Protein AF-A0A920QTP6-F1 (afdb_monomer_lite)

Structure (mmCIF, N/CA/C/O backbone):
data_AF-A0A920QTP6-F1
#
_entry.id   AF-A0A920QTP6-F1
#
loop_
_atom_site.group_PDB
_atom_site.id
_atom_site.type_symbol
_atom_site.label_atom_id
_atom_site.label_alt_id
_atom_site.label_comp_id
_atom_site.label_asym_id
_atom_site.label_entity_id
_atom_site.label_seq_id
_atom_site.pdbx_PDB_ins_code
_atom_site.Cartn_x
_atom_site.Cartn_y
_atom_site.Cartn_z
_atom_site.occupancy
_atom_site.B_iso_or_equiv
_atom_site.auth_seq_id
_atom_site.auth_comp_id
_atom_site.auth_asym_id
_atom_site.auth_atom_id
_atom_site.pdbx_PDB_model_num
ATOM 1 N N . MET A 1 1 ? 22.150 10.598 -7.894 1.00 62.91 1 MET A N 1
ATOM 2 C CA . MET A 1 1 ? 20.695 10.390 -8.042 1.00 62.91 1 MET A CA 1
ATOM 3 C C . MET A 1 1 ? 20.411 9.043 -7.388 1.00 62.91 1 MET A C 1
ATOM 5 O O . MET A 1 1 ? 20.947 8.063 -7.876 1.00 62.91 1 MET A O 1
ATOM 9 N N . GLN A 1 2 ? 19.733 9.005 -6.233 1.00 84.62 2 GLN A N 1
ATOM 10 C CA . GLN A 1 2 ? 19.442 7.764 -5.483 1.00 84.62 2 GLN A CA 1
ATOM 11 C C . GLN A 1 2 ? 18.094 7.177 -5.926 1.00 84.62 2 GLN A C 1
ATOM 13 O O . GLN A 1 2 ? 17.160 7.044 -5.139 1.00 84.62 2 GLN A O 1
ATOM 18 N N . ALA A 1 3 ? 17.948 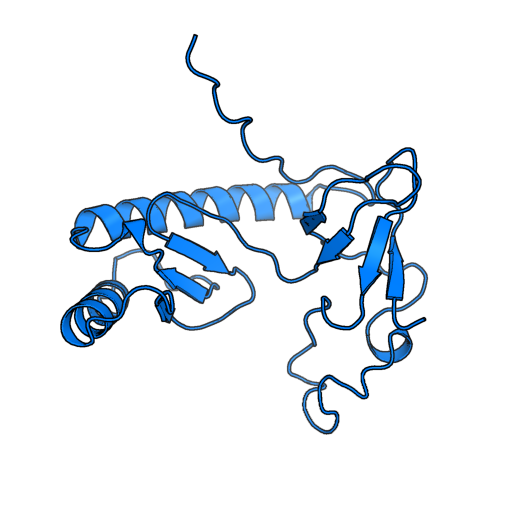6.946 -7.229 1.00 88.75 3 ALA A N 1
ATOM 19 C CA . ALA A 1 3 ? 16.699 6.495 -7.827 1.00 88.75 3 ALA A CA 1
ATOM 20 C C . ALA A 1 3 ? 16.966 5.634 -9.061 1.00 88.75 3 ALA A C 1
ATOM 22 O O . ALA A 1 3 ? 17.957 5.856 -9.760 1.00 88.75 3 ALA A O 1
ATOM 23 N N . ALA A 1 4 ? 16.061 4.695 -9.311 1.00 90.38 4 ALA A N 1
ATOM 24 C CA . ALA A 1 4 ? 15.995 3.880 -10.510 1.00 90.38 4 ALA A CA 1
ATOM 25 C C . ALA A 1 4 ? 14.877 4.388 -11.428 1.00 90.38 4 ALA A C 1
ATOM 27 O O . ALA A 1 4 ? 13.867 4.938 -10.974 1.00 90.38 4 ALA A O 1
ATOM 28 N N . PHE A 1 5 ? 15.079 4.201 -12.724 1.00 91.38 5 PHE A N 1
ATOM 29 C CA . PHE A 1 5 ? 14.073 4.440 -13.745 1.00 91.38 5 PHE A CA 1
ATOM 30 C C . PHE A 1 5 ? 13.386 3.115 -14.061 1.00 91.38 5 PHE A C 1
ATOM 32 O O . PHE A 1 5 ? 14.063 2.109 -14.252 1.00 91.38 5 PHE A O 1
ATOM 39 N N . VAL A 1 6 ? 12.056 3.114 -14.071 1.00 90.56 6 VAL A N 1
ATOM 40 C CA . VAL A 1 6 ? 11.251 1.900 -14.233 1.00 90.56 6 VAL A CA 1
ATOM 41 C C . VAL A 1 6 ? 10.370 2.048 -15.465 1.00 90.56 6 VAL A C 1
ATOM 43 O O . VAL A 1 6 ? 9.600 3.007 -15.588 1.00 90.56 6 VAL A O 1
ATOM 46 N N . GLU A 1 7 ? 10.490 1.084 -16.370 1.00 88.81 7 GLU A N 1
ATOM 47 C CA . GLU A 1 7 ? 9.650 0.971 -17.556 1.00 88.81 7 GLU A CA 1
ATOM 48 C C . GLU A 1 7 ? 8.329 0.286 -17.189 1.00 88.81 7 GLU A C 1
ATOM 50 O O . GLU A 1 7 ? 8.305 -0.873 -16.784 1.00 88.81 7 GLU A O 1
ATOM 55 N N . LEU A 1 8 ? 7.222 1.023 -17.315 1.00 84.50 8 LEU A N 1
ATOM 56 C CA . LEU A 1 8 ? 5.869 0.560 -16.970 1.00 84.50 8 LEU A CA 1
ATOM 57 C C . LEU A 1 8 ? 4.942 0.447 -18.187 1.00 84.50 8 LEU A C 1
ATOM 59 O O . LEU A 1 8 ? 3.729 0.389 -18.031 1.00 84.50 8 LEU A O 1
ATOM 63 N N . GLY A 1 9 ? 5.486 0.526 -19.404 1.00 79.62 9 GLY A N 1
ATOM 64 C CA . GLY A 1 9 ? 4.671 0.616 -20.622 1.00 79.62 9 GLY A CA 1
ATOM 65 C C . GLY A 1 9 ? 3.911 1.943 -20.776 1.00 79.62 9 GLY A C 1
ATOM 66 O O . GLY A 1 9 ? 3.058 2.065 -21.651 1.00 79.62 9 GLY A O 1
ATOM 67 N N . LEU A 1 10 ? 4.215 2.946 -19.944 1.00 78.81 10 LEU A N 1
ATOM 68 C CA . LEU A 1 10 ? 3.675 4.305 -20.042 1.00 78.81 10 LEU A CA 1
ATOM 69 C C . LEU A 1 10 ? 4.480 5.144 -21.046 1.00 78.81 10 LEU A C 1
ATOM 71 O O . LEU A 1 10 ? 5.642 4.858 -21.318 1.00 78.81 10 LEU A O 1
ATOM 75 N N . GLU A 1 11 ? 3.906 6.254 -21.526 1.00 77.75 11 GLU A N 1
ATOM 76 C CA . GLU A 1 11 ? 4.595 7.191 -22.440 1.00 77.75 11 GLU A CA 1
ATOM 77 C C . GLU A 1 11 ? 5.895 7.776 -21.863 1.00 77.75 11 GLU A C 1
ATOM 79 O O . GLU A 1 11 ? 6.726 8.319 -22.593 1.00 77.75 11 GLU A O 1
ATOM 84 N N . ARG A 1 12 ? 6.052 7.724 -20.537 1.00 82.06 12 ARG A N 1
ATOM 85 C CA . ARG A 1 12 ? 7.223 8.231 -19.831 1.00 82.06 12 ARG A CA 1
ATOM 86 C C . ARG A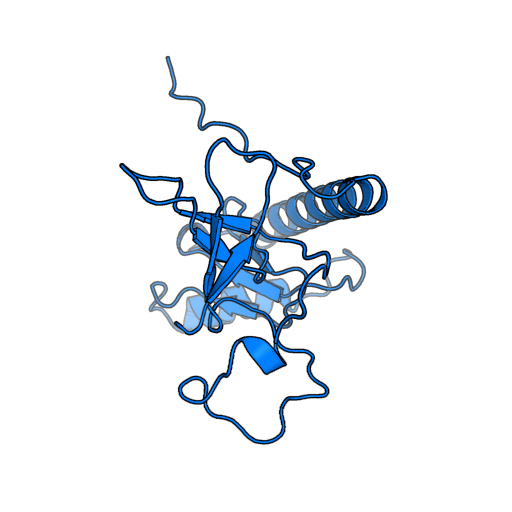 1 12 ? 7.681 7.252 -18.777 1.00 82.06 12 ARG A C 1
ATOM 88 O O . ARG A 1 12 ? 6.872 6.768 -17.984 1.00 82.06 12 ARG A O 1
ATOM 95 N N . THR A 1 13 ? 8.993 7.091 -18.701 1.00 85.31 13 THR A N 1
ATOM 96 C CA . THR A 1 13 ? 9.647 6.294 -17.673 1.00 85.31 13 THR A CA 1
ATOM 97 C C . THR A 1 13 ? 9.326 6.841 -16.282 1.00 85.31 13 THR A C 1
ATOM 99 O O . THR A 1 13 ? 9.430 8.046 -16.015 1.00 85.31 13 THR A O 1
ATOM 102 N N . ALA A 1 14 ? 8.903 5.950 -15.393 1.00 92.12 14 ALA A N 1
ATOM 103 C CA . ALA A 1 14 ? 8.596 6.265 -14.008 1.00 92.12 14 ALA A CA 1
ATOM 104 C C . ALA A 1 14 ? 9.870 6.215 -13.153 1.00 92.12 14 ALA A C 1
ATOM 106 O O . ALA A 1 14 ? 10.907 5.712 -13.588 1.00 92.12 14 ALA A O 1
ATOM 107 N N . PHE A 1 15 ? 9.818 6.763 -11.940 1.00 92.56 15 PHE A N 1
ATOM 108 C CA . PHE A 1 15 ? 10.975 6.803 -11.049 1.00 92.56 15 PHE A CA 1
ATOM 109 C C . PHE A 1 15 ? 10.675 6.164 -9.692 1.00 92.56 15 PHE A C 1
ATOM 111 O O . PHE A 1 15 ? 9.644 6.431 -9.069 1.00 92.56 15 PHE A O 1
ATOM 118 N N . LEU A 1 16 ? 11.623 5.360 -9.216 1.00 92.69 16 LEU A N 1
ATOM 119 C CA . LEU A 1 16 ? 11.601 4.666 -7.932 1.00 92.69 16 LEU A CA 1
ATOM 120 C C . LEU A 1 16 ? 12.787 5.152 -7.094 1.00 92.69 16 LEU A C 1
ATOM 122 O O . LEU A 1 16 ? 13.941 4.959 -7.466 1.00 92.69 16 LEU A O 1
ATOM 126 N N . HIS A 1 17 ? 12.520 5.847 -5.989 1.00 92.50 17 HIS A N 1
ATOM 127 C CA . HIS A 1 17 ? 13.576 6.357 -5.109 1.00 92.50 17 HIS A CA 1
ATOM 128 C C . HIS A 1 17 ? 14.068 5.256 -4.161 1.00 92.50 17 HIS A C 1
ATOM 130 O O . HIS A 1 17 ? 13.266 4.436 -3.734 1.00 92.50 17 HIS A O 1
ATOM 136 N N . ALA A 1 18 ? 15.345 5.273 -3.764 1.00 90.12 18 ALA A N 1
ATOM 137 C CA . ALA A 1 18 ? 15.924 4.278 -2.851 1.00 90.12 18 ALA A CA 1
ATOM 138 C C . ALA A 1 18 ? 15.137 4.135 -1.530 1.00 90.12 18 ALA A C 1
ATOM 140 O O . ALA A 1 18 ? 14.953 3.029 -1.034 1.00 90.12 18 ALA A O 1
ATOM 141 N N . SER A 1 19 ? 14.600 5.243 -1.003 1.00 89.75 19 SER A N 1
ATOM 142 C CA . SER A 1 19 ? 13.742 5.246 0.198 1.00 89.75 19 SER A CA 1
ATOM 143 C C . SER A 1 19 ? 12.406 4.529 0.027 1.00 89.75 19 SER A C 1
ATOM 145 O O . SER A 1 19 ? 11.741 4.279 1.022 1.00 89.75 19 SER A O 1
ATOM 147 N N . ASP A 1 20 ? 11.978 4.278 -1.210 1.00 90.88 20 ASP A N 1
ATOM 148 C CA . ASP A 1 20 ? 10.673 3.710 -1.545 1.00 90.88 20 ASP A CA 1
ATOM 149 C C . ASP A 1 20 ? 10.791 2.224 -1.934 1.00 90.88 20 ASP A C 1
ATOM 151 O O . ASP A 1 20 ? 9.819 1.653 -2.438 1.00 90.88 20 ASP A O 1
ATOM 155 N N . ILE A 1 21 ? 11.965 1.615 -1.703 1.00 89.56 21 ILE A N 1
ATOM 156 C CA . ILE A 1 21 ? 12.268 0.203 -1.951 1.00 89.56 21 ILE A CA 1
ATOM 157 C C . ILE A 1 21 ? 12.308 -0.558 -0.619 1.00 89.56 21 ILE A C 1
ATOM 159 O O . ILE A 1 21 ? 13.128 -0.289 0.262 1.00 89.56 21 ILE A O 1
ATOM 163 N N . ALA A 1 22 ? 11.425 -1.542 -0.474 1.00 80.88 22 ALA A N 1
ATOM 164 C CA . ALA A 1 22 ? 11.433 -2.499 0.619 1.00 80.88 22 ALA A CA 1
ATOM 165 C C . ALA A 1 22 ? 12.732 -3.320 0.619 1.00 80.88 22 ALA A C 1
ATOM 167 O O . ALA A 1 22 ? 13.067 -3.983 -0.358 1.00 80.88 22 ALA A O 1
ATOM 168 N N . ARG A 1 23 ? 13.454 -3.299 1.744 1.00 74.44 23 ARG A N 1
ATOM 169 C CA . ARG A 1 23 ? 14.690 -4.071 1.911 1.00 74.44 23 ARG A CA 1
ATOM 170 C C . ARG A 1 23 ? 14.380 -5.519 2.263 1.00 74.44 23 ARG A C 1
ATOM 172 O O . ARG A 1 23 ? 13.509 -5.787 3.097 1.00 74.44 23 ARG A O 1
ATOM 179 N N . ASN A 1 24 ? 15.177 -6.443 1.736 1.00 59.50 24 ASN A N 1
ATOM 180 C CA . ASN A 1 24 ? 15.175 -7.811 2.229 1.00 59.50 24 ASN A CA 1
ATOM 181 C C . ASN A 1 24 ? 15.633 -7.809 3.707 1.00 59.50 24 ASN A C 1
ATOM 183 O O . ASN A 1 24 ? 16.691 -7.246 4.009 1.00 59.50 24 ASN A O 1
ATOM 187 N N . PRO A 1 25 ? 14.875 -8.403 4.652 1.00 54.28 25 PRO A N 1
ATOM 188 C CA . PRO A 1 25 ? 15.257 -8.455 6.064 1.00 54.28 25 PRO A CA 1
ATOM 189 C C . PRO A 1 25 ? 16.667 -9.005 6.309 1.00 54.28 25 PRO A C 1
ATOM 191 O O . PRO A 1 25 ? 17.292 -8.633 7.297 1.00 54.28 25 PRO A O 1
ATOM 194 N N . SER A 1 26 ? 17.179 -9.841 5.402 1.00 51.22 26 SER A N 1
ATOM 195 C CA . SER A 1 26 ? 18.530 -10.408 5.451 1.00 51.22 26 SER A CA 1
ATOM 196 C C . SER A 1 26 ? 19.665 -9.399 5.207 1.00 51.22 26 SER A C 1
ATOM 198 O O . SER A 1 26 ? 20.816 -9.735 5.451 1.00 51.22 26 SER A O 1
ATOM 200 N N . GLN A 1 27 ? 19.372 -8.178 4.742 1.00 54.62 27 GLN A N 1
ATOM 201 C CA . GLN A 1 27 ? 20.354 -7.112 4.466 1.00 54.62 27 GLN A CA 1
ATOM 202 C C . GLN A 1 27 ? 20.320 -5.976 5.516 1.00 54.62 27 GLN A C 1
ATOM 204 O O . GLN A 1 27 ? 20.861 -4.894 5.293 1.00 54.62 27 GLN A O 1
ATOM 209 N N . LYS A 1 28 ? 19.651 -6.178 6.661 1.00 54.66 28 LYS A N 1
ATOM 210 C CA . LYS A 1 28 ? 19.348 -5.118 7.646 1.00 54.66 28 LYS A CA 1
ATOM 211 C C . LYS A 1 28 ? 20.519 -4.616 8.506 1.00 54.66 28 LYS A C 1
ATOM 213 O O . LYS A 1 28 ? 20.293 -3.723 9.318 1.00 54.66 28 LYS A O 1
ATOM 218 N N . ASP A 1 29 ? 21.737 -5.128 8.354 1.00 49.81 29 ASP A N 1
ATOM 219 C CA . ASP A 1 29 ? 22.724 -5.019 9.436 1.00 49.81 29 ASP A CA 1
ATOM 220 C C . ASP A 1 29 ? 23.558 -3.727 9.537 1.00 49.81 29 ASP A C 1
ATOM 222 O O . ASP A 1 29 ? 24.266 -3.597 10.534 1.00 49.81 29 ASP A O 1
ATOM 226 N N . THR A 1 30 ? 23.494 -2.732 8.635 1.00 52.09 30 THR A N 1
ATOM 227 C CA . THR A 1 30 ? 24.457 -1.600 8.761 1.00 52.09 30 THR A CA 1
ATOM 228 C C . THR A 1 30 ? 24.040 -0.173 8.389 1.00 52.09 30 THR A C 1
ATOM 230 O O . THR A 1 30 ? 24.615 0.743 8.976 1.00 52.09 30 THR A O 1
ATOM 233 N N . ASN A 1 31 ? 23.065 0.097 7.511 1.00 51.16 31 ASN A N 1
ATOM 234 C CA . ASN A 1 31 ? 22.890 1.470 6.990 1.00 51.16 31 ASN A CA 1
ATOM 235 C C . ASN A 1 31 ? 21.583 2.159 7.420 1.00 51.16 31 ASN A C 1
ATOM 237 O O . ASN A 1 31 ? 20.482 1.684 7.109 1.00 51.16 31 ASN A O 1
ATOM 241 N N . ARG A 1 32 ? 21.728 3.327 8.077 1.00 57.06 32 ARG A N 1
ATOM 242 C CA . ARG A 1 32 ? 20.674 4.350 8.257 1.00 57.06 32 ARG A CA 1
ATOM 243 C C . ARG A 1 32 ? 20.064 4.693 6.888 1.00 57.06 32 ARG A C 1
ATOM 245 O O . ARG A 1 32 ? 20.764 4.620 5.885 1.00 57.06 32 ARG A O 1
ATOM 252 N N . ASP A 1 33 ? 18.783 5.066 6.838 1.00 55.72 33 ASP A N 1
ATOM 253 C CA . ASP A 1 33 ? 18.074 5.361 5.573 1.00 55.72 33 ASP A CA 1
ATOM 254 C C . ASP A 1 33 ? 18.761 6.421 4.689 1.00 55.72 33 ASP A C 1
ATOM 256 O O . ASP A 1 33 ? 18.587 6.394 3.473 1.00 55.72 33 ASP A O 1
ATOM 260 N N . ASP A 1 34 ? 19.596 7.289 5.269 1.00 54.94 34 ASP A N 1
ATOM 261 C CA . ASP A 1 34 ? 20.339 8.331 4.546 1.00 54.94 34 ASP A CA 1
ATOM 262 C C . ASP A 1 34 ? 21.568 7.824 3.758 1.00 54.94 34 ASP A C 1
ATOM 264 O O . ASP A 1 34 ? 22.022 8.519 2.851 1.00 54.94 34 ASP A O 1
ATOM 268 N N . ASP A 1 35 ? 22.076 6.615 4.038 1.00 65.62 35 ASP A N 1
ATOM 269 C CA . ASP A 1 35 ? 23.235 6.013 3.340 1.00 65.62 35 ASP A CA 1
ATOM 270 C C . ASP A 1 35 ? 22.825 4.953 2.302 1.00 65.62 35 ASP A C 1
ATOM 272 O O . ASP A 1 35 ? 23.649 4.177 1.811 1.00 65.62 35 ASP A O 1
ATOM 276 N N . LEU A 1 36 ? 21.538 4.891 1.954 1.00 68.44 36 LEU A N 1
ATOM 277 C CA . LEU A 1 36 ? 21.049 3.942 0.964 1.00 68.44 36 LEU A CA 1
ATOM 278 C C . LEU A 1 36 ? 21.589 4.254 -0.431 1.00 68.44 36 LEU A C 1
ATOM 280 O O . LEU A 1 36 ? 21.281 5.291 -1.022 1.00 68.44 36 LEU A O 1
ATOM 284 N N . ASN A 1 37 ? 22.350 3.310 -0.980 1.00 82.19 37 ASN A N 1
ATOM 285 C CA . ASN A 1 37 ? 22.789 3.342 -2.362 1.00 82.19 37 ASN A CA 1
ATOM 286 C C . ASN A 1 37 ? 21.816 2.540 -3.226 1.00 82.19 37 ASN A C 1
ATOM 288 O O . ASN A 1 37 ? 21.680 1.332 -3.056 1.00 82.19 37 ASN A O 1
ATOM 292 N N . ILE A 1 38 ? 21.169 3.199 -4.189 1.00 84.81 38 ILE A N 1
ATOM 293 C CA . ILE A 1 38 ? 20.217 2.557 -5.106 1.00 84.81 38 ILE A CA 1
ATOM 294 C C . ILE A 1 38 ? 20.797 1.309 -5.791 1.00 84.81 38 ILE A C 1
ATOM 296 O O . ILE A 1 38 ? 20.076 0.340 -5.989 1.00 84.81 38 ILE A O 1
ATOM 300 N N . ARG A 1 39 ? 22.107 1.295 -6.074 1.00 84.25 39 ARG A N 1
ATOM 301 C CA . ARG A 1 39 ? 22.799 0.166 -6.722 1.00 84.25 39 ARG A CA 1
ATOM 302 C C . ARG A 1 39 ? 22.913 -1.088 -5.856 1.00 84.25 39 ARG A C 1
ATOM 304 O O . ARG A 1 39 ? 23.274 -2.135 -6.370 1.00 84.25 39 ARG A O 1
ATOM 311 N N . GLU A 1 40 ? 22.682 -0.968 -4.553 1.00 84.38 40 GLU A N 1
ATOM 312 C CA . GLU A 1 40 ? 22.661 -2.101 -3.620 1.00 84.38 40 GLU A CA 1
ATOM 313 C C . GLU A 1 40 ? 21.239 -2.642 -3.420 1.00 84.38 40 GLU A C 1
ATOM 315 O O . GLU A 1 40 ? 21.066 -3.698 -2.818 1.00 84.38 40 GLU A O 1
ATOM 320 N N . LEU A 1 41 ? 20.226 -1.904 -3.889 1.00 84.19 41 LEU A N 1
ATOM 321 C CA . LEU A 1 41 ? 18.814 -2.200 -3.659 1.00 84.19 41 LEU A CA 1
ATOM 322 C C . LEU A 1 41 ? 18.115 -2.804 -4.875 1.00 84.19 41 LEU A C 1
ATOM 324 O O . LEU A 1 41 ? 17.118 -3.493 -4.690 1.00 84.19 41 LEU A O 1
ATOM 328 N N . ILE A 1 42 ? 18.581 -2.492 -6.085 1.00 87.62 42 ILE A N 1
ATOM 329 C CA . ILE A 1 42 ? 17.985 -2.967 -7.334 1.00 87.62 42 ILE A CA 1
ATOM 330 C C . ILE A 1 42 ? 19.052 -3.077 -8.427 1.00 87.62 42 ILE A C 1
ATOM 332 O O . ILE A 1 42 ? 19.944 -2.224 -8.517 1.00 87.62 42 ILE A O 1
ATOM 336 N N . GLU A 1 43 ? 18.949 -4.114 -9.253 1.00 88.12 43 GLU A N 1
ATOM 337 C CA . GLU A 1 43 ? 19.833 -4.350 -10.398 1.00 88.12 43 GLU A CA 1
ATOM 338 C C . GLU A 1 43 ? 19.163 -3.987 -11.737 1.00 88.12 43 GLU A C 1
ATOM 340 O O . GLU A 1 43 ? 17.939 -3.999 -11.886 1.00 88.12 43 GLU A O 1
ATOM 345 N N . ASP A 1 44 ? 19.974 -3.659 -12.749 1.00 87.62 44 ASP A N 1
ATOM 346 C CA . ASP A 1 44 ? 19.466 -3.380 -14.095 1.00 87.62 44 ASP A CA 1
ATOM 347 C C . ASP A 1 44 ? 18.817 -4.642 -14.692 1.00 87.62 44 ASP A C 1
ATOM 349 O O . ASP A 1 44 ? 19.447 -5.695 -14.796 1.00 87.62 44 ASP A O 1
ATOM 353 N N . GLY A 1 45 ? 17.564 -4.518 -15.137 1.00 87.75 45 GLY A N 1
ATOM 354 C CA . GLY A 1 45 ? 16.783 -5.630 -15.690 1.00 87.75 45 GLY A CA 1
ATOM 355 C C . GLY A 1 45 ? 16.024 -6.457 -14.649 1.00 87.75 45 GLY A C 1
ATOM 356 O O . GLY A 1 45 ? 15.349 -7.411 -15.030 1.00 87.75 45 GLY A O 1
ATOM 357 N N . GLU A 1 46 ? 16.098 -6.097 -13.366 1.00 89.25 46 GLU A N 1
ATOM 358 C CA . GLU A 1 46 ? 15.297 -6.717 -12.313 1.00 89.25 46 GLU A CA 1
ATOM 359 C C . GLU A 1 46 ? 13.804 -6.385 -12.475 1.00 89.25 46 GLU A C 1
ATOM 361 O O . GLU A 1 46 ? 13.410 -5.233 -12.680 1.00 89.25 46 GLU A O 1
ATOM 366 N N . GLU A 1 47 ? 12.956 -7.409 -12.373 1.00 91.00 47 GLU A N 1
ATOM 367 C CA . GLU A 1 47 ? 11.504 -7.249 -12.394 1.00 91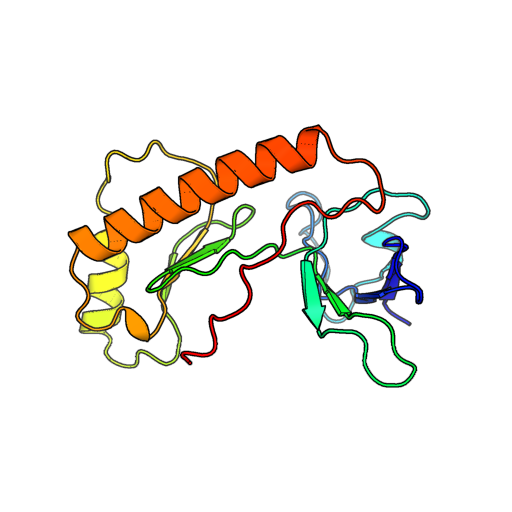.00 47 GLU A CA 1
ATOM 368 C C . GLU A 1 47 ? 10.998 -6.950 -10.981 1.00 91.00 47 GLU A C 1
ATOM 370 O O . GLU A 1 47 ? 11.212 -7.727 -10.050 1.00 91.00 47 GLU A O 1
ATOM 375 N N . VAL A 1 48 ? 10.294 -5.829 -10.816 1.00 91.06 48 VAL A N 1
ATOM 376 C CA . VAL A 1 48 ? 9.839 -5.363 -9.505 1.00 91.06 48 VAL A CA 1
ATOM 377 C C . VAL A 1 48 ? 8.362 -4.987 -9.530 1.00 91.06 48 VAL A C 1
ATOM 379 O O . VAL A 1 48 ? 7.903 -4.228 -10.385 1.00 91.06 48 VAL A O 1
ATOM 382 N N . LEU A 1 49 ? 7.606 -5.495 -8.554 1.00 92.88 49 LEU A N 1
ATOM 383 C CA . LEU A 1 49 ? 6.237 -5.050 -8.319 1.00 92.88 49 LEU A CA 1
ATOM 384 C C . LEU A 1 49 ? 6.256 -3.663 -7.674 1.00 92.88 49 LEU A C 1
ATOM 386 O O . LEU A 1 49 ? 6.868 -3.452 -6.625 1.00 92.88 49 LEU A O 1
ATOM 390 N N . VAL A 1 50 ? 5.536 -2.729 -8.285 1.00 94.62 50 VAL A N 1
ATOM 391 C CA . VAL A 1 50 ? 5.470 -1.338 -7.841 1.00 94.62 50 VAL A CA 1
ATOM 392 C C . VAL A 1 50 ? 4.030 -0.855 -7.738 1.00 94.62 50 VAL A C 1
ATOM 394 O O . VAL A 1 50 ? 3.149 -1.298 -8.469 1.00 94.62 50 VAL A O 1
ATOM 397 N N . GLN A 1 51 ? 3.808 0.103 -6.845 1.00 95.19 51 GLN A N 1
ATOM 398 C CA . GLN A 1 51 ? 2.585 0.885 -6.734 1.00 95.19 51 GLN A CA 1
ATOM 399 C C . GLN A 1 51 ? 2.877 2.339 -7.109 1.00 95.19 51 GLN A C 1
ATOM 401 O O . GLN A 1 51 ? 3.891 2.910 -6.694 1.00 95.19 51 GLN A O 1
ATOM 406 N N . VAL A 1 52 ? 1.977 2.954 -7.879 1.00 94.19 52 VAL A N 1
ATOM 407 C CA . VAL A 1 52 ? 2.043 4.384 -8.193 1.00 94.19 52 VAL A CA 1
ATOM 408 C C . VAL A 1 52 ? 1.697 5.184 -6.939 1.00 94.19 52 VAL A C 1
ATOM 410 O O . VAL A 1 52 ? 0.589 5.112 -6.420 1.00 94.19 52 VAL A O 1
ATOM 413 N N . LEU A 1 53 ? 2.663 5.956 -6.445 1.00 92.38 53 LEU A N 1
ATOM 414 C CA . LEU A 1 53 ? 2.493 6.865 -5.311 1.00 92.38 53 LEU A CA 1
ATOM 415 C C . LEU A 1 53 ? 2.028 8.253 -5.765 1.00 92.38 53 LEU A C 1
ATOM 417 O O . LEU A 1 53 ? 1.314 8.946 -5.041 1.00 92.38 53 LEU A O 1
ATOM 421 N N . LYS A 1 54 ? 2.490 8.693 -6.941 1.00 91.12 54 LYS A N 1
ATOM 422 C CA . LYS A 1 54 ? 2.065 9.945 -7.576 1.00 91.12 54 LYS A CA 1
ATOM 423 C C . LYS A 1 54 ? 1.970 9.757 -9.078 1.00 91.12 54 LYS A C 1
ATOM 425 O O . LYS A 1 54 ? 2.938 9.299 -9.689 1.00 91.12 54 LYS A O 1
ATOM 430 N N . ASP A 1 55 ? 0.857 10.203 -9.641 1.00 88.75 55 ASP A N 1
ATOM 431 C CA . ASP A 1 55 ? 0.650 10.263 -11.083 1.00 88.75 55 ASP A CA 1
ATOM 432 C C . ASP A 1 55 ? 1.719 11.116 -11.784 1.00 88.75 55 ASP A C 1
ATOM 434 O O . ASP A 1 55 ? 2.302 12.028 -11.174 1.00 88.75 55 ASP A O 1
ATOM 438 N N . PRO A 1 56 ? 1.995 10.843 -13.071 1.00 86.75 56 PRO A N 1
ATOM 439 C CA . PRO A 1 56 ? 2.884 11.680 -13.863 1.00 86.75 56 PRO A CA 1
ATOM 440 C C . PRO A 1 56 ? 2.344 13.115 -13.939 1.00 86.75 56 PRO A C 1
ATOM 442 O O . PRO A 1 56 ? 1.160 13.345 -14.177 1.00 86.75 56 PRO A O 1
ATOM 445 N N . LEU A 1 57 ? 3.229 14.103 -13.773 1.00 83.50 57 LEU A N 1
ATOM 446 C CA . LEU A 1 57 ? 2.860 15.520 -13.786 1.00 83.50 57 LEU A CA 1
ATOM 447 C C . LEU A 1 57 ? 3.802 16.334 -14.677 1.00 83.50 57 LEU A C 1
ATOM 449 O O . LEU A 1 57 ? 5.016 16.385 -14.456 1.00 83.50 57 LEU A O 1
ATOM 453 N N . GLY A 1 58 ? 3.237 17.046 -15.654 1.00 83.50 58 GLY A N 1
ATOM 454 C CA . GLY A 1 58 ? 3.978 17.990 -16.494 1.00 83.50 58 GLY A CA 1
ATOM 455 C C . GLY A 1 58 ? 4.947 17.278 -17.429 1.00 83.50 58 GLY A C 1
ATOM 456 O O . GLY A 1 58 ? 4.498 16.742 -18.433 1.00 83.50 58 GLY A O 1
ATOM 457 N N . THR A 1 59 ? 6.245 17.268 -17.109 1.00 79.06 59 THR A N 1
ATOM 458 C CA . THR A 1 59 ? 7.316 16.505 -17.793 1.00 79.06 59 THR A CA 1
ATOM 459 C C . THR A 1 59 ? 7.871 15.352 -16.950 1.00 79.06 59 THR A C 1
ATOM 461 O O . THR A 1 59 ? 8.704 14.588 -17.428 1.00 79.06 59 THR A O 1
ATOM 464 N N . LYS A 1 60 ? 7.425 15.208 -15.696 1.00 83.69 60 LYS A N 1
ATOM 465 C CA . LYS A 1 60 ? 7.908 14.179 -14.769 1.00 83.69 60 LYS A CA 1
ATOM 466 C C . LYS A 1 60 ? 7.069 12.909 -14.916 1.00 83.69 60 LYS A C 1
ATOM 468 O O . LYS A 1 60 ? 5.843 12.998 -14.993 1.00 83.69 60 LYS A O 1
ATOM 473 N N . GLY A 1 61 ? 7.732 11.753 -14.964 1.00 88.56 61 GLY A N 1
ATOM 474 C CA . GLY A 1 61 ? 7.077 10.445 -14.891 1.00 88.56 61 GLY A CA 1
ATOM 475 C C . GLY A 1 61 ? 6.431 10.194 -13.524 1.00 88.56 61 GLY A C 1
ATOM 476 O O . GLY A 1 61 ? 6.567 11.010 -12.608 1.00 88.56 61 GLY A O 1
ATOM 477 N N . ALA A 1 62 ? 5.725 9.072 -13.393 1.00 92.44 62 ALA A N 1
ATOM 478 C CA . ALA A 1 62 ? 5.089 8.670 -12.140 1.00 92.44 62 ALA A CA 1
ATOM 479 C C . ALA A 1 62 ? 6.129 8.398 -11.038 1.00 92.44 62 ALA A C 1
ATOM 481 O O . ALA A 1 62 ? 7.230 7.922 -11.328 1.00 92.44 62 ALA A O 1
ATOM 482 N N . ARG A 1 63 ? 5.775 8.667 -9.774 1.00 94.38 63 ARG A N 1
ATOM 483 C CA . ARG A 1 63 ? 6.563 8.214 -8.615 1.00 94.38 63 ARG A CA 1
ATOM 484 C C . ARG A 1 63 ? 6.072 6.848 -8.176 1.00 94.38 63 ARG A C 1
ATOM 486 O O . ARG A 1 63 ? 4.871 6.680 -7.981 1.00 94.38 63 ARG A O 1
ATOM 493 N N . LEU A 1 64 ? 6.999 5.935 -7.928 1.00 95.31 64 LEU A N 1
ATOM 494 C CA . LEU A 1 64 ? 6.708 4.559 -7.549 1.00 95.31 64 LEU A CA 1
ATOM 495 C C . LEU A 1 64 ? 7.187 4.227 -6.140 1.00 95.31 64 LEU A C 1
ATOM 497 O O . LEU A 1 64 ? 8.082 4.882 -5.608 1.00 95.31 64 LEU A O 1
ATOM 501 N N . THR A 1 65 ? 6.618 3.166 -5.578 1.00 95.25 65 THR A N 1
ATOM 502 C CA . THR A 1 65 ? 7.105 2.501 -4.369 1.00 95.25 65 THR A CA 1
ATOM 503 C C . THR A 1 65 ? 6.903 0.992 -4.456 1.00 95.25 65 THR A C 1
ATOM 505 O O . THR A 1 65 ? 5.960 0.538 -5.098 1.00 95.25 65 THR A O 1
ATOM 508 N N . THR A 1 66 ? 7.753 0.212 -3.791 1.00 93.25 66 THR A N 1
ATOM 509 C CA . THR A 1 66 ? 7.538 -1.231 -3.589 1.00 93.25 66 THR A CA 1
ATOM 510 C C . THR A 1 66 ? 6.843 -1.538 -2.255 1.00 93.25 66 THR A C 1
ATOM 512 O O . THR A 1 66 ? 6.509 -2.687 -1.966 1.00 93.25 66 THR A O 1
ATOM 515 N N . PHE A 1 67 ? 6.551 -0.514 -1.440 1.00 91.88 67 PHE A N 1
ATOM 516 C CA . PHE A 1 67 ? 5.708 -0.634 -0.251 1.00 91.88 67 PHE A CA 1
ATOM 517 C C . PHE A 1 67 ? 4.232 -0.699 -0.651 1.00 91.88 67 PHE A C 1
ATOM 519 O O . PHE A 1 67 ? 3.504 0.289 -0.566 1.00 91.88 67 PHE A O 1
ATOM 526 N N . ILE A 1 68 ? 3.795 -1.877 -1.094 1.00 92.88 68 ILE A N 1
ATOM 527 C CA . ILE A 1 68 ? 2.417 -2.092 -1.538 1.00 92.88 68 ILE A CA 1
ATOM 528 C C . ILE A 1 68 ? 1.441 -1.897 -0.373 1.00 92.88 68 ILE A C 1
ATOM 530 O O . ILE A 1 68 ? 1.592 -2.489 0.701 1.00 92.88 68 ILE A O 1
ATOM 534 N N . THR A 1 69 ? 0.416 -1.080 -0.603 1.00 94.00 69 THR A N 1
ATOM 535 C CA . THR A 1 69 ? -0.669 -0.821 0.344 1.00 94.00 69 THR A CA 1
ATOM 536 C C . THR A 1 69 ? -2.024 -0.873 -0.344 1.00 94.00 69 THR A C 1
ATOM 538 O O . THR A 1 69 ? -2.178 -0.408 -1.472 1.00 94.00 69 THR A O 1
ATOM 541 N N . ILE A 1 70 ? -3.019 -1.429 0.349 1.00 94.06 70 ILE A N 1
ATOM 542 C CA . ILE A 1 70 ? -4.379 -1.589 -0.180 1.00 94.06 70 ILE A CA 1
ATOM 543 C C . ILE A 1 70 ? -5.361 -0.979 0.818 1.00 94.06 70 ILE A C 1
ATOM 545 O O . ILE A 1 70 ? -5.527 -1.518 1.920 1.00 94.06 70 ILE A O 1
ATOM 549 N N . PRO A 1 71 ? -5.984 0.164 0.495 1.00 94.00 71 PRO A N 1
ATOM 550 C CA . PRO A 1 71 ? -6.935 0.805 1.384 1.00 94.00 71 PRO A CA 1
ATOM 551 C C . PRO A 1 71 ? -8.330 0.166 1.302 1.00 94.00 71 PRO A C 1
ATOM 553 O O . PRO A 1 71 ? -8.804 -0.251 0.254 1.00 94.00 71 PRO A O 1
ATOM 556 N N . SER A 1 72 ? -9.020 0.166 2.437 1.00 93.00 72 SER A N 1
ATOM 557 C CA . SER A 1 72 ? -10.462 -0.067 2.592 1.00 93.00 72 SER A CA 1
ATOM 558 C C . SER A 1 72 ? -11.057 1.068 3.431 1.00 93.00 72 SER A C 1
ATOM 560 O O . SER A 1 72 ? -10.382 2.075 3.671 1.00 93.00 72 SER A O 1
ATOM 562 N N . ARG A 1 73 ? -12.306 0.949 3.891 1.00 93.50 73 ARG A N 1
ATOM 563 C CA . ARG A 1 73 ? -12.988 2.022 4.628 1.00 93.50 73 ARG A CA 1
ATOM 564 C C . ARG A 1 73 ? -12.267 2.378 5.933 1.00 93.50 73 ARG A C 1
ATOM 566 O O . ARG A 1 73 ? -11.947 3.544 6.162 1.00 93.50 73 ARG A O 1
ATOM 573 N N . TYR A 1 74 ? -11.985 1.378 6.752 1.00 93.94 74 TYR A N 1
ATOM 574 C CA . TYR A 1 74 ? -11.446 1.485 8.104 1.00 93.94 74 TYR A CA 1
ATOM 575 C C . TYR A 1 74 ? -9.985 1.048 8.189 1.00 93.94 74 TYR A C 1
ATOM 577 O O . TYR A 1 74 ? -9.252 1.511 9.064 1.00 93.94 74 TYR A O 1
ATOM 585 N N . LEU A 1 75 ? -9.533 0.187 7.277 1.00 92.94 75 LEU A N 1
ATOM 586 C CA . LEU A 1 75 ? -8.200 -0.408 7.324 1.00 92.94 75 LEU A CA 1
ATOM 587 C C . LEU A 1 75 ? -7.392 -0.121 6.059 1.00 92.94 75 LEU A C 1
ATOM 589 O O . LEU A 1 75 ? -7.939 0.025 4.970 1.00 92.94 75 LEU A O 1
ATOM 593 N N . VAL A 1 76 ? -6.071 -0.102 6.193 1.00 93.88 76 VAL A N 1
ATOM 594 C CA . VAL A 1 76 ? -5.124 -0.228 5.079 1.00 93.88 76 VAL A CA 1
ATOM 595 C C . VAL A 1 76 ? -4.324 -1.505 5.293 1.00 93.88 76 VAL A C 1
ATOM 597 O O . VAL A 1 76 ? -3.717 -1.665 6.350 1.00 93.88 76 VAL A O 1
ATOM 600 N N . MET A 1 77 ? -4.326 -2.413 4.321 1.00 91.81 77 MET A N 1
ATOM 601 C CA . MET A 1 77 ? -3.492 -3.615 4.332 1.00 91.81 77 MET A CA 1
ATOM 602 C C . MET A 1 77 ? -2.088 -3.294 3.817 1.00 91.81 77 MET A C 1
ATOM 604 O O . MET A 1 77 ? -1.939 -2.541 2.858 1.00 91.81 77 MET A O 1
A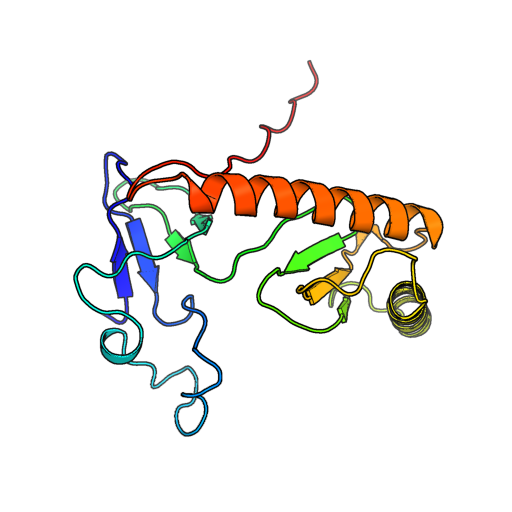TOM 608 N N . ILE A 1 78 ? -1.076 -3.901 4.433 1.00 91.81 78 ILE A N 1
ATOM 609 C CA . ILE A 1 78 ? 0.329 -3.864 4.014 1.00 91.81 78 ILE A CA 1
ATOM 610 C C . ILE A 1 78 ? 0.777 -5.318 3.820 1.00 91.81 78 ILE A C 1
ATOM 612 O O . ILE A 1 78 ? 1.211 -5.943 4.791 1.00 91.81 78 ILE A O 1
ATOM 616 N N . PRO A 1 79 ? 0.648 -5.899 2.617 1.00 88.69 79 PRO A N 1
ATOM 617 C CA . PRO A 1 79 ? 0.797 -7.342 2.426 1.00 88.69 79 PRO A CA 1
ATOM 618 C C . PRO A 1 79 ? 2.168 -7.908 2.815 1.00 88.69 79 PRO A C 1
ATOM 620 O O . PRO A 1 79 ? 2.243 -8.977 3.415 1.00 88.69 79 PRO A O 1
ATOM 623 N N . TYR A 1 80 ? 3.239 -7.159 2.544 1.00 85.50 80 TYR A N 1
ATOM 624 C CA . TYR A 1 80 ? 4.617 -7.534 2.893 1.00 85.50 80 TYR A CA 1
ATOM 625 C C . TYR A 1 80 ? 5.066 -7.020 4.269 1.00 85.50 80 TYR A C 1
ATOM 627 O O . TYR A 1 80 ? 6.219 -7.191 4.658 1.00 85.50 80 TYR A O 1
ATOM 635 N N . GLY A 1 81 ? 4.173 -6.351 5.000 1.00 81.06 81 GLY A N 1
ATOM 636 C CA . GLY A 1 81 ? 4.428 -5.855 6.346 1.00 81.06 81 GLY A CA 1
ATOM 637 C C . GLY A 1 81 ? 3.954 -6.821 7.427 1.00 81.06 81 GLY A C 1
ATOM 638 O O . GLY A 1 81 ? 3.277 -7.816 7.167 1.00 81.06 81 GLY A O 1
ATOM 639 N N . GLU A 1 82 ? 4.243 -6.465 8.675 1.00 79.69 82 GLU A N 1
ATOM 640 C CA . GLU A 1 82 ? 3.767 -7.183 9.855 1.00 79.69 82 GLU A CA 1
ATOM 641 C C . GLU A 1 82 ? 3.145 -6.221 10.874 1.00 79.69 82 GLU A C 1
ATOM 643 O O . GLU A 1 82 ? 3.389 -5.014 10.871 1.00 79.69 82 GLU A O 1
ATOM 648 N N . GLY A 1 83 ? 2.335 -6.769 11.779 1.00 80.56 83 GLY A N 1
ATOM 649 C CA . GLY A 1 83 ? 1.815 -6.031 12.927 1.00 80.56 83 GLY A CA 1
ATOM 650 C C . GLY A 1 83 ? 0.562 -5.194 12.658 1.00 80.56 83 GLY A C 1
ATOM 651 O O . GLY A 1 83 ? -0.213 -5.423 11.721 1.00 80.56 83 GLY A O 1
ATOM 652 N N . VAL A 1 84 ? 0.296 -4.277 13.589 1.00 83.00 84 VAL A N 1
ATOM 653 C CA . VAL A 1 84 ? -0.887 -3.409 13.598 1.00 83.00 84 VAL A CA 1
ATOM 654 C C . VAL A 1 84 ? -0.451 -1.995 13.946 1.00 83.00 84 VAL A C 1
ATOM 656 O O . VAL A 1 84 ? 0.029 -1.755 15.053 1.00 83.00 84 VAL A O 1
ATOM 659 N N . GLY A 1 85 ? -0.630 -1.070 13.012 1.00 87.00 85 GLY A N 1
ATOM 660 C CA . GLY A 1 85 ? -0.521 0.361 13.260 1.00 87.00 85 GLY A CA 1
ATOM 661 C C . GLY A 1 85 ? -1.898 0.967 13.518 1.00 87.00 85 GLY A C 1
ATOM 662 O O . GLY A 1 85 ? -2.897 0.501 12.977 1.00 87.00 85 GLY A O 1
ATOM 663 N N . VAL A 1 86 ? -1.951 2.030 14.313 1.00 89.44 86 VAL A N 1
ATOM 664 C CA . VAL A 1 86 ? -3.141 2.881 14.459 1.00 89.44 86 VAL A CA 1
ATOM 665 C C . VAL A 1 86 ? -2.744 4.282 14.024 1.00 89.44 86 VAL A C 1
ATOM 667 O O . VAL A 1 86 ? -1.667 4.748 14.411 1.00 89.44 86 VAL A O 1
ATOM 670 N N . SER A 1 87 ? -3.574 4.929 13.200 1.00 90.81 87 SER A N 1
ATOM 671 C CA . SER A 1 87 ? -3.311 6.273 12.680 1.00 90.81 87 SER A CA 1
ATOM 672 C C . SER A 1 87 ? -2.867 7.221 13.793 1.00 90.81 87 SER A C 1
ATOM 674 O O . SER A 1 87 ? -3.464 7.251 14.865 1.00 90.81 87 SER A O 1
ATOM 676 N N . ALA A 1 88 ? -1.825 8.014 13.543 1.00 89.00 88 ALA A N 1
ATOM 677 C CA . ALA A 1 88 ? -1.341 9.009 14.502 1.00 89.00 88 ALA A CA 1
ATOM 678 C C . ALA A 1 88 ? -2.361 10.129 14.781 1.00 89.00 88 ALA A C 1
ATOM 680 O O . ALA A 1 88 ? -2.211 10.841 15.760 1.00 89.00 88 ALA A O 1
ATOM 681 N N . ARG A 1 89 ? -3.385 10.272 13.928 1.00 91.31 89 ARG A N 1
ATOM 682 C CA . ARG A 1 89 ? -4.478 11.238 14.105 1.00 91.31 89 ARG A CA 1
ATOM 683 C C . ARG A 1 89 ? -5.533 10.797 15.127 1.00 91.31 89 ARG A C 1
ATOM 685 O O . ARG A 1 89 ? -6.320 11.632 15.538 1.00 91.31 89 ARG A O 1
ATOM 692 N N . ILE A 1 90 ? -5.561 9.514 15.500 1.00 87.94 90 ILE A N 1
ATOM 693 C CA . ILE A 1 90 ? -6.389 9.023 16.608 1.00 87.94 90 ILE A CA 1
ATOM 694 C C . ILE A 1 90 ? -5.589 9.301 17.882 1.00 87.94 90 ILE A C 1
ATOM 696 O O . ILE A 1 90 ? -4.602 8.605 18.132 1.00 87.94 90 ILE A O 1
ATOM 700 N N . GLU A 1 91 ? -5.950 10.342 18.628 1.00 89.56 91 GLU A N 1
ATOM 701 C CA . GLU A 1 91 ? -5.193 10.807 19.805 1.00 89.56 91 GLU A CA 1
ATOM 702 C C . GLU A 1 91 ? -5.627 10.127 21.110 1.00 89.56 91 GLU A C 1
ATOM 704 O O . GLU A 1 91 ? -4.835 10.050 22.044 1.00 89.56 91 GLU A O 1
ATOM 709 N N . ASP A 1 92 ? -6.852 9.599 21.164 1.00 91.38 92 ASP A N 1
ATOM 710 C CA . ASP A 1 92 ? -7.385 8.908 22.339 1.00 91.38 92 ASP A CA 1
ATOM 711 C C . ASP A 1 92 ? -6.700 7.547 22.543 1.00 91.38 92 ASP A C 1
ATOM 713 O O . ASP A 1 92 ? -6.851 6.620 21.742 1.00 91.38 92 ASP A O 1
ATOM 717 N N . ASP A 1 93 ? -5.937 7.424 23.628 1.00 89.38 93 ASP A N 1
ATOM 718 C CA . ASP A 1 93 ? -5.204 6.209 23.973 1.00 89.38 93 ASP A CA 1
ATOM 719 C C . ASP A 1 93 ? -6.113 5.008 24.274 1.00 89.38 93 ASP A C 1
ATOM 721 O O . ASP A 1 93 ? -5.731 3.876 23.947 1.00 89.38 93 ASP A O 1
ATOM 725 N N . GLU A 1 94 ? -7.308 5.223 24.839 1.00 89.50 94 GLU A N 1
ATOM 726 C CA . GLU A 1 94 ? -8.262 4.139 25.099 1.00 89.50 94 GLU A CA 1
ATOM 727 C C . GLU A 1 94 ? -8.785 3.564 23.781 1.00 89.50 94 GLU A C 1
ATOM 729 O O . GLU A 1 94 ? -8.763 2.346 23.581 1.00 89.50 94 GLU A O 1
ATOM 734 N N . GLU A 1 95 ? -9.155 4.430 22.836 1.00 87.06 95 GLU A N 1
ATOM 735 C CA . GLU A 1 95 ? -9.622 4.003 21.516 1.00 87.06 95 GLU A CA 1
ATOM 736 C C . GLU A 1 95 ? -8.491 3.363 20.694 1.00 87.06 95 GLU A C 1
ATOM 738 O O . GLU A 1 95 ? -8.680 2.332 20.039 1.00 87.06 95 GLU A O 1
ATOM 743 N N . ARG A 1 96 ? -7.261 3.893 20.777 1.00 88.94 96 ARG A N 1
ATOM 744 C CA . ARG A 1 96 ? -6.082 3.265 20.150 1.00 88.94 96 ARG A CA 1
ATOM 745 C C . ARG A 1 96 ? -5.883 1.841 20.654 1.00 88.94 96 ARG A C 1
ATOM 747 O O . ARG A 1 96 ? -5.579 0.948 19.859 1.00 88.94 96 ARG A O 1
ATOM 754 N N . GLU A 1 97 ? -6.004 1.624 21.959 1.00 86.81 97 GLU A N 1
ATOM 755 C CA . GLU A 1 97 ? -5.840 0.301 22.551 1.00 86.81 97 GLU A CA 1
ATOM 756 C C . GLU A 1 97 ? -7.003 -0.630 22.192 1.00 86.81 97 GLU A C 1
ATOM 758 O O . GLU A 1 97 ? -6.770 -1.768 21.777 1.00 86.81 97 GLU A O 1
ATOM 763 N N . HIS A 1 98 ? -8.239 -0.135 22.231 1.00 84.94 98 HIS A N 1
ATOM 764 C CA . HIS A 1 98 ? -9.426 -0.869 21.801 1.00 84.94 98 HIS A CA 1
ATOM 765 C C . HIS A 1 98 ? -9.299 -1.375 20.350 1.00 84.94 98 HIS A C 1
ATOM 767 O O . HIS A 1 98 ? -9.427 -2.578 20.091 1.00 84.94 98 HIS A O 1
ATOM 773 N N . LEU A 1 99 ? -8.922 -0.503 19.409 1.00 82.69 99 LEU A N 1
ATOM 774 C CA . LEU A 1 99 ? -8.728 -0.850 17.996 1.00 82.69 99 LEU A CA 1
ATOM 775 C C . LEU A 1 99 ? -7.584 -1.860 17.788 1.00 82.69 99 LEU A C 1
ATOM 777 O O . LEU A 1 99 ? -7.698 -2.781 16.968 1.00 82.69 99 LEU A O 1
ATOM 781 N N . ARG A 1 100 ? -6.490 -1.758 18.560 1.00 82.12 100 ARG A N 1
ATOM 782 C CA . ARG A 1 100 ? -5.417 -2.773 18.551 1.00 82.12 100 ARG A CA 1
ATOM 783 C C . ARG A 1 100 ? -5.915 -4.127 19.050 1.00 82.12 100 ARG A C 1
ATOM 785 O O . ARG A 1 100 ? -5.539 -5.159 18.485 1.00 82.12 100 ARG A O 1
ATOM 792 N N . GLN A 1 101 ? -6.739 -4.142 20.097 1.00 79.50 101 GLN A N 1
ATOM 793 C CA . GLN A 1 101 ? -7.262 -5.369 20.697 1.00 79.50 101 GLN A CA 1
ATOM 794 C C . GLN A 1 101 ? -8.265 -6.083 19.799 1.00 79.50 101 GLN A C 1
ATOM 796 O O . GLN A 1 101 ? -8.214 -7.313 19.712 1.00 79.50 101 GLN A O 1
ATOM 801 N N . ILE A 1 102 ? -9.123 -5.343 19.089 1.00 70.75 102 ILE A N 1
ATOM 802 C CA . ILE A 1 102 ? -10.069 -5.927 18.134 1.00 70.75 102 ILE A CA 1
ATOM 803 C C . ILE A 1 102 ? -9.318 -6.804 17.131 1.00 70.75 102 ILE A C 1
ATOM 805 O O . ILE A 1 102 ? -9.678 -7.964 16.956 1.00 70.75 102 ILE A O 1
ATOM 809 N N . LYS A 1 103 ? -8.210 -6.323 16.554 1.00 64.44 103 LYS A N 1
ATOM 810 C CA . LYS A 1 103 ? -7.437 -7.107 15.576 1.00 64.44 103 LYS A CA 1
ATOM 811 C C . LYS A 1 103 ? -6.643 -8.266 16.199 1.00 64.44 103 LYS A C 1
ATOM 813 O O . LYS A 1 103 ? -6.330 -9.237 15.513 1.00 64.44 103 LYS A O 1
ATOM 818 N N . ARG A 1 104 ? -6.293 -8.190 17.490 1.00 65.06 104 ARG A N 1
ATOM 819 C CA . ARG A 1 104 ? -5.646 -9.306 18.208 1.00 65.06 104 ARG A CA 1
ATOM 820 C C . ARG A 1 104 ? -6.600 -10.463 18.472 1.00 65.06 104 ARG A C 1
ATOM 822 O O . ARG A 1 104 ? -6.125 -11.572 18.728 1.00 65.06 104 ARG A O 1
ATOM 829 N N . ARG A 1 105 ? -7.919 -10.237 18.421 1.00 59.12 105 ARG A N 1
ATOM 830 C CA . ARG A 1 105 ? -8.866 -11.347 18.474 1.00 59.12 105 ARG A CA 1
ATOM 831 C C . ARG A 1 105 ? -8.580 -12.264 17.287 1.00 59.12 105 ARG A C 1
ATOM 833 O O . ARG A 1 105 ? -8.384 -11.769 16.178 1.00 59.12 105 ARG A O 1
ATOM 840 N N . PRO A 1 106 ? -8.530 -13.588 17.502 1.00 48.25 106 PRO A N 1
ATOM 841 C CA . PRO A 1 106 ? -8.367 -14.546 16.427 1.00 48.25 106 PRO A CA 1
ATOM 842 C C . PRO A 1 106 ? -9.659 -14.551 15.615 1.00 48.25 106 PRO A C 1
ATOM 844 O O . PRO A 1 106 ? -10.506 -15.434 15.752 1.00 48.25 106 PRO A O 1
ATOM 847 N N . TYR A 1 107 ? -9.842 -13.535 14.777 1.00 48.62 107 TYR A N 1
ATOM 848 C CA . TYR A 1 107 ? -10.796 -13.639 13.703 1.00 48.62 107 TYR A CA 1
ATOM 849 C C . TYR A 1 107 ? -10.410 -14.867 12.905 1.00 48.62 107 TYR A C 1
ATOM 851 O O . TYR A 1 107 ? -9.238 -15.116 12.627 1.00 48.62 107 TYR A O 1
ATOM 859 N N . ARG A 1 108 ? -11.420 -15.663 12.565 1.00 40.50 108 ARG A N 1
ATOM 860 C CA . ARG A 1 108 ? -11.307 -16.921 11.818 1.00 40.50 108 ARG A CA 1
ATOM 861 C C . ARG A 1 108 ? -10.783 -16.730 10.387 1.00 40.50 108 ARG A C 1
ATOM 863 O O . ARG A 1 108 ? -10.923 -17.617 9.554 1.00 40.50 108 ARG A O 1
ATOM 870 N N . VAL A 1 109 ? -10.198 -15.577 10.088 1.00 45.59 109 VAL A N 1
ATOM 871 C CA . VAL A 1 109 ? -9.363 -15.369 8.922 1.00 45.59 109 VAL A CA 1
ATOM 872 C C . VAL A 1 109 ? -8.034 -16.026 9.276 1.00 45.59 109 VAL A C 1
ATOM 874 O O . VAL A 1 109 ? -7.352 -15.602 10.208 1.00 45.59 109 VAL A O 1
ATOM 877 N N . ARG A 1 110 ? -7.716 -17.140 8.604 1.00 41.56 110 ARG A N 1
ATOM 878 C CA . ARG A 1 110 ? -6.429 -17.841 8.756 1.00 41.56 110 ARG A CA 1
ATOM 879 C C . ARG A 1 110 ? -5.308 -16.803 8.834 1.00 41.56 110 ARG A C 1
ATOM 881 O O . ARG A 1 110 ? -5.347 -15.836 8.077 1.00 41.56 110 ARG A O 1
ATOM 888 N N . ARG A 1 111 ? -4.315 -17.019 9.710 1.00 46.94 111 ARG A N 1
ATOM 889 C CA . ARG A 1 111 ? -3.040 -16.284 9.662 1.00 46.94 111 ARG A CA 1
ATOM 890 C C . ARG A 1 111 ? -2.576 -16.256 8.203 1.00 46.94 111 ARG A C 1
ATOM 892 O O . ARG A 1 111 ? -2.181 -17.289 7.671 1.00 46.94 111 ARG A O 1
ATOM 899 N N . GLY A 1 112 ? -2.709 -15.103 7.572 1.00 53.22 112 GLY A N 1
ATOM 900 C CA . GLY A 1 112 ? -2.167 -14.795 6.261 1.00 53.22 112 GLY A CA 1
ATOM 901 C C . GLY A 1 112 ? -1.135 -13.684 6.434 1.00 53.22 112 GLY A C 1
ATOM 902 O O . GLY A 1 112 ? -1.222 -12.942 7.419 1.00 53.22 112 GLY A O 1
ATOM 903 N N . PRO A 1 113 ? -0.149 -13.583 5.535 1.00 57.78 113 PRO A N 1
ATOM 904 C CA . PRO A 1 113 ? 0.817 -12.492 5.570 1.00 57.78 113 PRO A CA 1
ATOM 905 C C . PRO A 1 113 ? 0.091 -11.141 5.464 1.00 57.78 113 PRO A C 1
ATOM 907 O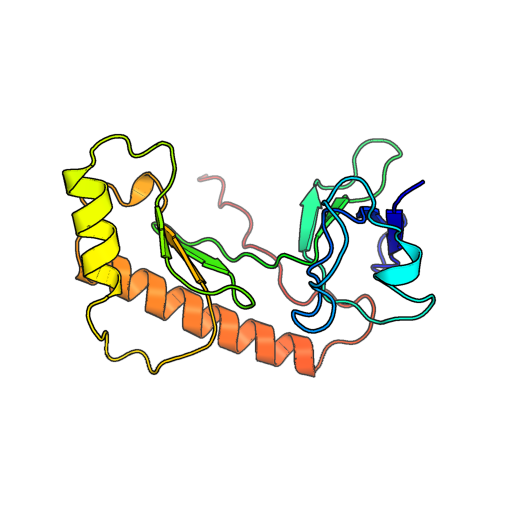 O . PRO A 1 113 ? -0.929 -11.031 4.772 1.00 57.78 113 PRO A O 1
ATOM 910 N N . GLY A 1 114 ? 0.584 -10.138 6.195 1.00 74.56 114 GLY A N 1
ATOM 911 C CA . GLY A 1 114 ? 0.132 -8.756 6.061 1.00 74.56 114 GLY A CA 1
ATOM 912 C C . GLY A 1 114 ? -0.030 -7.980 7.371 1.00 74.56 114 GLY A C 1
ATOM 913 O O . GLY A 1 114 ? -0.729 -8.384 8.309 1.00 74.56 114 GLY A O 1
ATOM 914 N N . GLY A 1 115 ? 0.576 -6.798 7.404 1.00 86.81 115 GLY A N 1
ATOM 915 C CA . GLY A 1 115 ? 0.337 -5.750 8.385 1.00 86.81 115 GLY A CA 1
ATOM 916 C C . GLY A 1 115 ? -0.946 -4.987 8.067 1.00 86.81 115 GLY A C 1
ATOM 917 O O . GLY A 1 115 ? -1.468 -5.054 6.957 1.00 86.81 115 GLY A O 1
ATOM 918 N N . TYR A 1 116 ? -1.492 -4.281 9.057 1.00 89.56 116 TYR A N 1
ATOM 919 C CA . TYR A 1 116 ? -2.647 -3.406 8.832 1.00 89.56 116 TYR A CA 1
ATOM 920 C C . TYR A 1 116 ? -2.454 -2.084 9.567 1.00 89.56 116 TYR A C 1
ATOM 922 O O . TYR A 1 116 ? -1.945 -2.082 10.689 1.00 89.56 116 TYR A O 1
ATOM 930 N N . ILE A 1 117 ? -2.909 -0.988 8.967 1.00 91.06 117 ILE A N 1
ATOM 931 C CA . ILE A 1 117 ? -3.033 0.320 9.610 1.00 91.06 117 ILE A CA 1
ATOM 932 C C . ILE A 1 117 ? -4.515 0.631 9.793 1.00 91.06 117 ILE A C 1
ATOM 934 O O . ILE A 1 117 ? -5.279 0.626 8.829 1.00 91.06 117 ILE A O 1
ATOM 938 N N . VAL A 1 118 ? -4.911 0.939 11.024 1.00 92.31 118 VAL A N 1
ATOM 939 C CA . VAL A 1 118 ? -6.253 1.423 11.350 1.00 92.31 118 VAL A CA 1
ATOM 940 C C . VAL A 1 118 ? -6.355 2.911 11.004 1.00 92.31 118 VAL A C 1
ATOM 942 O O . VAL A 1 118 ? -5.538 3.717 11.458 1.00 92.31 118 VAL A O 1
ATOM 945 N N . ARG A 1 119 ? -7.327 3.272 10.160 1.00 94.31 119 ARG A N 1
ATOM 946 C CA . ARG A 1 119 ? -7.589 4.646 9.699 1.00 94.31 119 ARG A CA 1
ATOM 947 C C . ARG A 1 119 ? -8.400 5.413 10.745 1.00 94.31 119 ARG A C 1
ATOM 949 O O . ARG A 1 119 ? -9.124 4.810 11.520 1.00 94.31 119 ARG A O 1
ATOM 956 N N . THR A 1 120 ? -8.364 6.744 10.694 1.00 93.25 120 THR A N 1
ATOM 957 C CA . THR A 1 120 ? -9.230 7.608 11.527 1.00 93.25 120 THR A CA 1
ATOM 958 C C . THR A 1 120 ? -10.715 7.322 11.343 1.00 93.25 120 THR A C 1
ATOM 960 O O . THR A 1 120 ? -11.485 7.428 12.281 1.00 93.25 120 THR A O 1
ATOM 963 N N . ALA A 1 121 ? -11.126 6.900 10.144 1.00 92.81 121 ALA A N 1
ATOM 964 C CA . ALA A 1 121 ? -12.507 6.506 9.879 1.00 92.81 121 ALA A CA 1
ATOM 965 C C . ALA A 1 121 ? -12.983 5.327 10.747 1.00 92.81 121 ALA A C 1
ATOM 967 O O . ALA A 1 121 ? -14.181 5.086 10.795 1.00 92.81 121 ALA A O 1
ATOM 968 N N . ALA A 1 122 ? -12.066 4.580 11.372 1.00 91.00 122 ALA A N 1
ATOM 969 C CA . ALA A 1 122 ? -12.375 3.458 12.250 1.00 91.00 122 ALA A CA 1
ATOM 970 C C . ALA A 1 122 ? -12.726 3.869 13.686 1.00 91.00 122 ALA A C 1
ATOM 972 O O . ALA A 1 122 ? -13.060 2.990 14.472 1.00 91.00 122 ALA A O 1
ATOM 973 N N . GLU A 1 123 ? -12.628 5.153 14.043 1.00 89.38 123 GLU A N 1
ATOM 974 C CA . GLU A 1 123 ? -13.069 5.631 15.357 1.00 89.38 123 GLU A CA 1
ATOM 975 C C . GLU A 1 123 ? -14.548 5.284 15.573 1.00 89.38 123 GLU A C 1
ATOM 977 O O . GLU A 1 123 ? -15.409 5.616 14.753 1.00 89.38 123 GLU A O 1
ATOM 982 N N . GLY A 1 124 ? -14.835 4.568 16.660 1.00 87.00 124 GLY A N 1
ATOM 983 C CA . GLY A 1 124 ? -16.176 4.073 16.970 1.00 87.00 124 GLY A CA 1
ATOM 984 C C . GLY A 1 124 ? -16.651 2.907 16.095 1.00 87.00 124 GLY A C 1
ATOM 985 O O . GLY A 1 124 ? -17.801 2.483 16.232 1.00 87.00 124 GLY A O 1
ATOM 986 N N . ALA A 1 125 ? -15.802 2.368 15.212 1.00 89.19 125 ALA A N 1
ATOM 987 C CA . ALA A 1 125 ? -16.141 1.197 14.415 1.00 89.19 125 ALA A CA 1
ATOM 988 C C . ALA A 1 125 ? -16.231 -0.052 15.293 1.00 89.19 125 ALA A C 1
ATOM 990 O O . ALA A 1 125 ? -15.434 -0.297 16.203 1.00 89.19 125 ALA A O 1
ATOM 991 N N . THR A 1 126 ? -17.206 -0.891 14.979 1.00 89.69 126 THR A N 1
ATOM 992 C CA . THR A 1 126 ? -17.402 -2.147 15.687 1.00 89.69 126 THR A CA 1
ATOM 993 C C . THR A 1 126 ? -16.378 -3.202 15.268 1.00 89.69 126 THR A C 1
ATOM 995 O O . THR A 1 126 ? -15.788 -3.189 14.184 1.00 89.69 126 THR A O 1
ATOM 998 N N . ALA A 1 127 ? -16.219 -4.191 16.141 1.00 85.94 127 ALA A N 1
ATOM 999 C CA . ALA A 1 127 ? -15.450 -5.401 15.891 1.00 85.94 127 ALA A CA 1
ATOM 1000 C C . ALA A 1 127 ? -15.841 -6.102 14.568 1.00 85.94 127 ALA A C 1
ATOM 1002 O O . ALA A 1 127 ? -14.968 -6.538 13.811 1.00 85.94 127 ALA A O 1
ATOM 1003 N N . ASP A 1 128 ? -17.139 -6.163 14.267 1.00 88.38 128 ASP A N 1
ATOM 1004 C CA . ASP A 1 128 ? -17.671 -6.822 13.071 1.00 88.38 128 ASP A CA 1
ATOM 1005 C C . ASP A 1 128 ? -17.387 -6.025 11.792 1.00 88.38 128 ASP A C 1
ATOM 1007 O O . ASP A 1 128 ? -17.010 -6.609 10.775 1.00 88.38 128 ASP A O 1
ATOM 1011 N N . GLU A 1 129 ? -17.485 -4.696 11.842 1.00 91.19 129 GLU A N 1
ATOM 1012 C CA . GLU A 1 129 ? -17.145 -3.821 10.715 1.00 91.19 129 GLU A CA 1
ATOM 1013 C C . GLU A 1 129 ? -15.669 -3.926 10.325 1.00 91.19 129 GLU A C 1
ATOM 1015 O O . GLU A 1 129 ? -15.342 -4.088 9.147 1.00 91.19 129 GLU A O 1
ATOM 1020 N N . LEU A 1 130 ? -14.773 -3.910 11.314 1.00 88.62 130 LEU A N 1
ATOM 1021 C CA . LEU A 1 130 ? -13.342 -4.100 11.076 1.00 88.62 130 LEU A CA 1
ATOM 1022 C C . LEU A 1 130 ? -13.047 -5.489 10.500 1.00 88.62 130 LEU A C 1
ATOM 1024 O O . LEU A 1 130 ? -12.198 -5.633 9.622 1.00 88.62 130 LEU A O 1
ATOM 1028 N N . SER A 1 131 ? -13.776 -6.511 10.945 1.00 86.94 131 SER A N 1
ATOM 1029 C CA . SER A 1 131 ? -13.639 -7.880 10.431 1.00 86.94 131 SER A CA 1
ATOM 1030 C C . SER A 1 131 ? -14.092 -8.018 8.986 1.00 86.94 131 SER A C 1
ATOM 1032 O O . SER A 1 131 ? -13.457 -8.732 8.206 1.00 86.94 131 SER A O 1
ATOM 1034 N N . ALA A 1 132 ? -15.184 -7.343 8.627 1.00 89.81 132 ALA A N 1
ATOM 1035 C CA . ALA A 1 132 ? -15.672 -7.293 7.259 1.00 89.81 132 ALA A CA 1
ATOM 1036 C C . ALA A 1 132 ? -14.635 -6.641 6.332 1.00 89.81 132 ALA A C 1
ATOM 1038 O O . ALA A 1 132 ? -14.323 -7.211 5.284 1.00 89.81 132 ALA A O 1
ATOM 1039 N N . ASP A 1 133 ? -14.030 -5.527 6.756 1.00 90.56 133 ASP A N 1
ATOM 1040 C CA . ASP A 1 133 ? -12.944 -4.866 6.022 1.00 90.56 133 ASP A CA 1
ATOM 1041 C C . ASP A 1 133 ? -11.710 -5.768 5.877 1.00 90.56 133 ASP A C 1
ATOM 1043 O O . ASP A 1 133 ? -11.153 -5.884 4.785 1.00 90.56 133 ASP A O 1
ATOM 1047 N N . MET A 1 134 ? -11.301 -6.474 6.939 1.00 88.31 134 MET A N 1
ATOM 1048 C CA . MET A 1 134 ? -10.191 -7.436 6.862 1.00 88.31 134 MET A CA 1
ATOM 1049 C C . MET A 1 134 ? -10.466 -8.556 5.855 1.00 88.31 134 MET A C 1
ATOM 1051 O O . MET A 1 134 ? -9.580 -8.931 5.085 1.00 88.31 134 MET A O 1
ATOM 1055 N N . LEU A 1 135 ? -11.684 -9.105 5.853 1.00 88.88 135 LEU A N 1
ATOM 1056 C CA . LEU A 1 135 ? -12.067 -10.163 4.921 1.00 88.88 135 LEU A CA 1
ATOM 1057 C C . LEU A 1 135 ? -12.085 -9.657 3.476 1.00 88.88 135 LEU A C 1
ATOM 1059 O O . LEU A 1 135 ? -11.636 -10.369 2.577 1.00 88.88 135 LEU A O 1
ATOM 1063 N N . PHE A 1 136 ? -12.601 -8.447 3.256 1.00 91.94 136 PHE A N 1
ATOM 1064 C CA . PHE A 1 136 ? -12.578 -7.791 1.954 1.00 91.94 136 PHE A CA 1
ATOM 1065 C C . PHE A 1 136 ? -11.140 -7.613 1.456 1.00 91.94 136 PHE A C 1
ATOM 1067 O O . PHE A 1 136 ? -10.807 -8.099 0.376 1.00 91.94 136 PHE A O 1
ATOM 1074 N N . LEU A 1 137 ? -10.275 -7.009 2.276 1.00 91.75 137 LEU A N 1
ATOM 1075 C CA . LEU A 1 137 ? -8.869 -6.774 1.949 1.00 91.75 137 LEU A CA 1
ATOM 1076 C C . LEU A 1 137 ? -8.124 -8.073 1.639 1.00 91.75 137 LEU A C 1
ATOM 1078 O O . LEU A 1 137 ? -7.366 -8.117 0.673 1.00 91.75 137 LEU A O 1
ATOM 1082 N N . ARG A 1 138 ? -8.365 -9.154 2.398 1.00 89.12 138 ARG A N 1
ATOM 1083 C CA . ARG A 1 138 ? -7.722 -10.445 2.114 1.00 89.12 138 ARG A CA 1
ATOM 1084 C C . ARG A 1 138 ? -8.141 -11.003 0.759 1.00 89.12 138 ARG A C 1
ATOM 1086 O O . ARG A 1 138 ? -7.273 -11.422 0.007 1.00 89.12 138 ARG A O 1
ATOM 1093 N N . LYS A 1 139 ? -9.439 -10.994 0.445 1.00 91.62 139 LYS A N 1
ATOM 1094 C CA . LYS A 1 139 ? -9.939 -11.478 -0.852 1.00 91.62 139 LYS A CA 1
ATOM 1095 C C . LYS A 1 139 ? -9.398 -10.652 -2.014 1.00 91.62 139 LYS A C 1
ATOM 1097 O O . LYS A 1 139 ? -9.070 -11.211 -3.054 1.00 91.62 139 LYS A O 1
ATOM 1102 N N . LEU A 1 140 ? -9.316 -9.336 -1.832 1.00 93.19 140 LEU A N 1
ATOM 1103 C CA . LEU A 1 140 ? -8.729 -8.442 -2.821 1.00 93.19 140 LEU A CA 1
ATOM 1104 C C . LEU A 1 140 ? -7.246 -8.764 -3.026 1.00 93.19 140 LEU A C 1
ATOM 1106 O O . LEU A 1 140 ? -6.808 -8.911 -4.161 1.00 93.19 140 LEU A O 1
ATOM 1110 N N . TRP A 1 141 ? -6.493 -8.961 -1.943 1.00 92.75 141 TRP A N 1
ATOM 1111 C CA . TRP A 1 141 ? -5.094 -9.360 -2.043 1.00 92.75 141 TRP A CA 1
ATOM 1112 C C . TRP A 1 141 ? -4.916 -10.729 -2.705 1.00 92.75 141 TRP A C 1
ATOM 1114 O O . TRP A 1 141 ? -4.070 -10.848 -3.578 1.00 92.75 141 TRP A O 1
ATOM 1124 N N . ASP A 1 142 ? -5.745 -11.726 -2.379 1.00 92.12 142 ASP A N 1
ATOM 1125 C CA . ASP A 1 142 ? -5.716 -13.040 -3.043 1.00 92.12 142 ASP A CA 1
ATOM 1126 C C . ASP A 1 142 ? -5.898 -12.906 -4.570 1.00 92.12 142 ASP A C 1
ATOM 1128 O O . ASP A 1 142 ? -5.229 -13.588 -5.347 1.00 92.12 142 ASP A O 1
ATOM 1132 N N . ALA A 1 143 ? -6.791 -12.012 -5.011 1.00 93.50 143 ALA A N 1
ATOM 1133 C CA . ALA A 1 143 ? -7.003 -11.732 -6.430 1.00 93.50 143 ALA A CA 1
ATOM 1134 C C . ALA A 1 143 ? -5.797 -11.022 -7.069 1.00 93.50 143 ALA A C 1
ATOM 1136 O O . ALA A 1 143 ? -5.384 -11.392 -8.168 1.00 93.50 143 ALA A O 1
ATOM 1137 N N . ILE A 1 144 ? -5.207 -10.047 -6.370 1.00 93.94 144 ILE A N 1
ATOM 1138 C CA . ILE A 1 144 ? -4.002 -9.336 -6.817 1.00 93.94 144 ILE A CA 1
ATOM 1139 C C . ILE A 1 144 ? -2.812 -10.301 -6.913 1.00 93.94 144 ILE A C 1
ATOM 1141 O O . ILE A 1 144 ? -2.145 -10.311 -7.940 1.00 93.94 144 ILE A O 1
ATOM 1145 N N . GLU A 1 145 ? -2.583 -11.167 -5.919 1.00 93.06 145 GLU A N 1
ATOM 1146 C CA . GLU A 1 145 ? -1.551 -12.221 -5.959 1.00 93.06 145 GLU A CA 1
ATOM 1147 C C . GLU A 1 145 ? -1.738 -13.140 -7.172 1.00 93.06 145 GLU A C 1
ATOM 1149 O O . GLU A 1 145 ? -0.772 -13.462 -7.868 1.00 93.06 145 GLU A O 1
ATOM 1154 N N . GLY A 1 146 ? -2.987 -13.519 -7.463 1.00 94.44 146 GLY A N 1
ATOM 1155 C CA . GLY A 1 146 ? -3.327 -14.287 -8.658 1.00 94.44 146 GLY A CA 1
ATOM 1156 C C . GLY A 1 146 ? -2.986 -13.560 -9.962 1.00 94.44 146 GLY A C 1
ATOM 1157 O O . GLY A 1 146 ? -2.476 -14.194 -10.884 1.00 94.44 146 GLY A O 1
ATOM 1158 N N . SER A 1 147 ? -3.226 -12.246 -10.030 1.00 94.94 147 SER A N 1
ATOM 1159 C CA . SER A 1 147 ? -2.871 -11.426 -11.194 1.00 94.94 147 SER A CA 1
ATOM 1160 C C . SER A 1 147 ? -1.359 -11.275 -11.342 1.00 94.94 147 SER A C 1
ATOM 1162 O O . SER A 1 147 ? -0.844 -11.502 -12.431 1.00 94.94 147 SER A O 1
ATOM 1164 N N . ILE A 1 148 ? -0.634 -10.980 -10.255 1.00 93.38 148 ILE A N 1
ATOM 1165 C CA . ILE A 1 148 ? 0.834 -10.851 -10.252 1.00 93.38 148 ILE A CA 1
ATOM 1166 C C . ILE A 1 148 ? 1.482 -12.100 -10.855 1.00 93.38 148 ILE A C 1
ATOM 1168 O O . ILE A 1 148 ? 2.366 -11.990 -11.695 1.00 93.38 148 ILE A O 1
ATOM 1172 N N . ALA A 1 149 ? 1.012 -13.291 -10.467 1.00 93.25 149 ALA A N 1
ATOM 1173 C CA . ALA A 1 149 ? 1.556 -14.562 -10.945 1.00 93.25 149 ALA A CA 1
ATOM 1174 C C . ALA A 1 149 ? 1.363 -14.808 -12.457 1.00 93.25 149 ALA A C 1
ATOM 1176 O O . ALA A 1 149 ? 1.997 -15.706 -13.011 1.00 93.25 149 ALA A O 1
ATOM 1177 N N . GLN A 1 150 ? 0.468 -14.064 -13.113 1.00 94.44 150 GLN A N 1
ATOM 1178 C CA . GLN A 1 150 ? 0.153 -14.199 -14.539 1.00 94.44 150 GLN A CA 1
ATOM 1179 C C . GLN A 1 150 ? 0.629 -13.004 -15.378 1.00 94.44 150 GLN A C 1
ATOM 1181 O O . GLN A 1 150 ? 0.672 -13.108 -16.606 1.00 94.44 150 GLN A O 1
ATOM 1186 N N . SER A 1 151 ? 0.971 -11.891 -14.731 1.00 93.38 151 SER A N 1
ATOM 1187 C CA . SER A 1 151 ? 1.422 -10.658 -15.369 1.00 93.38 151 SER A CA 1
ATOM 1188 C C . SER A 1 151 ? 2.846 -10.771 -15.910 1.00 93.38 151 SER A C 1
ATOM 1190 O O . SER A 1 151 ? 3.688 -11.506 -15.395 1.00 93.38 151 SER A O 1
ATOM 1192 N N . ARG A 1 152 ? 3.119 -10.001 -16.960 1.00 90.88 152 ARG A N 1
ATOM 1193 C CA . ARG A 1 152 ? 4.453 -9.753 -17.510 1.00 90.88 152 ARG A CA 1
ATOM 1194 C C . ARG A 1 152 ? 4.917 -8.350 -17.127 1.00 90.88 152 ARG A C 1
ATOM 1196 O O . ARG A 1 152 ? 4.129 -7.518 -16.680 1.00 90.88 152 ARG A O 1
ATOM 1203 N N . VAL A 1 153 ? 6.201 -8.070 -17.339 1.00 87.62 153 VAL A N 1
ATOM 1204 C CA . VAL A 1 153 ? 6.761 -6.724 -17.156 1.00 87.62 153 VAL A CA 1
ATOM 1205 C C . VAL A 1 153 ? 5.960 -5.698 -17.959 1.00 87.62 153 VAL A C 1
ATOM 1207 O O . VAL A 1 153 ? 5.758 -5.864 -19.161 1.00 87.62 153 VAL A O 1
ATOM 1210 N N . GLY A 1 154 ? 5.532 -4.632 -17.281 1.00 86.94 154 GLY A N 1
ATOM 1211 C CA . GLY A 1 154 ? 4.734 -3.549 -17.859 1.00 86.94 154 GLY A CA 1
ATOM 1212 C C . GLY A 1 154 ? 3.219 -3.768 -17.816 1.00 86.94 154 GLY A C 1
ATOM 1213 O O . GLY A 1 154 ? 2.483 -2.841 -18.145 1.00 86.94 154 GLY A O 1
ATOM 1214 N N . ASP A 1 155 ? 2.735 -4.938 -17.388 1.00 91.75 155 ASP A N 1
ATOM 1215 C CA . ASP A 1 155 ? 1.298 -5.167 -17.243 1.00 91.75 155 ASP A CA 1
ATOM 1216 C C . ASP A 1 155 ? 0.732 -4.433 -16.017 1.00 91.75 155 ASP A C 1
ATOM 1218 O O . ASP A 1 155 ? 1.315 -4.412 -14.929 1.00 91.75 155 ASP A O 1
ATOM 1222 N N . LEU A 1 156 ? -0.470 -3.880 -16.180 1.00 92.50 156 LEU A N 1
ATOM 1223 C CA . LEU A 1 156 ? -1.270 -3.371 -15.073 1.00 92.50 156 LEU A CA 1
ATOM 1224 C C . LEU A 1 156 ? -1.849 -4.548 -14.279 1.00 92.50 156 LEU A C 1
ATOM 1226 O O . LEU A 1 156 ? -2.701 -5.283 -14.773 1.00 92.50 156 LEU A O 1
ATOM 1230 N N . VAL A 1 157 ? -1.391 -4.710 -13.039 1.00 94.38 157 VAL A N 1
ATOM 1231 C CA . VAL A 1 157 ? -1.844 -5.782 -12.136 1.00 94.38 157 VAL A CA 1
ATOM 1232 C C . VAL A 1 157 ? -3.201 -5.456 -11.512 1.00 94.38 157 VAL A C 1
ATOM 1234 O O . VAL A 1 157 ? -4.075 -6.311 -11.398 1.00 94.38 157 VAL A O 1
ATOM 1237 N N . TYR A 1 158 ? -3.361 -4.220 -11.049 1.00 94.38 158 TYR A N 1
ATOM 1238 C CA . TYR A 1 158 ? -4.555 -3.764 -10.354 1.00 94.38 158 TYR A CA 1
ATOM 1239 C C . TYR A 1 158 ? -4.668 -2.248 -10.472 1.00 94.38 158 TYR A C 1
ATOM 1241 O O . TYR A 1 158 ? -3.674 -1.532 -10.346 1.00 94.38 158 TYR A O 1
ATOM 1249 N N . GLU A 1 159 ? -5.890 -1.780 -10.687 1.00 91.94 159 GLU A N 1
ATOM 1250 C CA . GLU A 1 159 ? -6.251 -0.370 -10.719 1.00 91.94 159 GLU A CA 1
ATOM 1251 C C . GLU A 1 159 ? -7.378 -0.143 -9.718 1.00 91.94 159 GLU A C 1
ATOM 1253 O O . GLU A 1 159 ? -8.351 -0.903 -9.677 1.00 91.94 159 GLU A O 1
ATOM 1258 N N . ASP A 1 160 ? -7.236 0.893 -8.894 1.00 83.88 160 ASP A N 1
ATOM 1259 C CA . ASP A 1 160 ? -8.302 1.285 -7.986 1.00 83.88 160 ASP A CA 1
ATOM 1260 C C . ASP A 1 160 ? -9.535 1.711 -8.782 1.00 83.88 160 ASP A C 1
ATOM 1262 O O . ASP A 1 160 ? -9.444 2.409 -9.793 1.00 83.88 160 ASP A O 1
ATOM 1266 N N . LEU A 1 161 ? -10.714 1.317 -8.297 1.00 74.62 161 LEU A N 1
ATOM 1267 C CA . LEU A 1 161 ? -11.956 1.764 -8.909 1.00 74.62 161 LEU A CA 1
ATOM 1268 C C . LEU A 1 161 ? -11.998 3.298 -8.881 1.00 74.62 161 LEU A C 1
ATOM 1270 O O . LEU A 1 161 ? -11.834 3.885 -7.803 1.00 74.62 161 LEU A O 1
ATOM 1274 N N . PRO A 1 162 ? -12.249 3.960 -10.026 1.00 64.81 162 PRO A N 1
ATOM 1275 C CA . PRO A 1 162 ? -12.408 5.400 -10.041 1.00 64.81 162 PRO A CA 1
ATOM 1276 C C . PRO A 1 162 ? -13.515 5.765 -9.057 1.00 64.81 162 PRO A C 1
ATOM 1278 O O . PRO A 1 162 ? -14.572 5.125 -9.026 1.00 64.81 162 PRO A O 1
ATOM 1281 N N . LEU A 1 163 ? -13.262 6.780 -8.225 1.00 54.97 163 LEU A N 1
ATOM 1282 C CA . LEU A 1 163 ? -14.285 7.321 -7.339 1.00 54.97 163 LEU A CA 1
ATOM 1283 C C . LEU A 1 163 ? -15.501 7.637 -8.206 1.00 54.97 163 LEU A C 1
ATOM 1285 O O . LEU A 1 163 ? -15.416 8.477 -9.103 1.00 54.97 163 LEU A O 1
ATOM 1289 N N . ALA A 1 164 ? -16.615 6.947 -7.959 1.00 48.31 164 ALA A N 1
ATOM 1290 C CA . ALA A 1 164 ? -17.881 7.314 -8.559 1.00 48.31 164 ALA A CA 1
ATOM 1291 C C . ALA A 1 164 ? -18.176 8.741 -8.096 1.00 48.31 164 ALA A C 1
ATOM 1293 O O . ALA A 1 164 ? -18.580 8.972 -6.955 1.00 48.31 164 ALA A O 1
ATOM 1294 N N . VAL A 1 165 ? -17.901 9.712 -8.964 1.00 41.28 165 VAL A N 1
ATOM 1295 C CA . VAL A 1 165 ? -18.392 11.070 -8.796 1.00 41.28 165 VAL A CA 1
ATOM 1296 C C . VAL A 1 165 ? -19.899 10.926 -8.931 1.00 41.28 165 VAL A C 1
ATOM 1298 O O . VAL A 1 165 ? -20.402 10.678 -10.026 1.00 41.28 165 VAL A O 1
ATOM 1301 N N . GLY A 1 166 ? -20.590 10.934 -7.789 1.00 42.09 166 GLY A N 1
ATOM 1302 C CA . GLY A 1 166 ? -22.044 10.883 -7.739 1.00 42.09 166 GLY A CA 1
ATOM 1303 C C . GLY A 1 166 ? -22.606 11.895 -8.730 1.00 42.09 166 GLY A C 1
ATOM 1304 O O . GLY A 1 166 ? -22.216 13.063 -8.704 1.00 42.09 166 GLY A O 1
ATOM 1305 N N . SER A 1 167 ? -23.425 11.391 -9.649 1.00 35.34 167 SER A 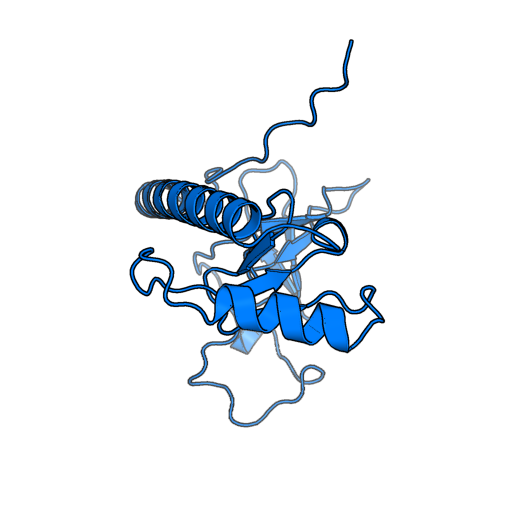N 1
ATOM 1306 C CA . SER A 1 167 ? -24.193 12.186 -10.609 1.00 35.34 167 SER A CA 1
ATOM 1307 C C . SER A 1 167 ? -25.234 13.033 -9.892 1.00 35.34 167 SER A C 1
ATOM 1309 O O . SER A 1 167 ? -25.787 12.532 -8.885 1.00 35.34 167 SER A O 1
#

Radius of gyration: 18.06 Å; chains: 1; bounding box: 49×36×48 Å

pLDDT: mean 82.24, std 14.98, range [35.34, 95.31]

Sequence (167 aa):
MQAAFVELGLERTAFLHASDIARNPSQKDTNRDDDLNIRELIEDGEEVLVQVLKDPLGTKGARLTTFITIPSRYLVMIPYGEGVGVSARIEDDEEREHLRQIKRRPYRVRRGPGGYIVRTAAEGATADELSADMLFLRKLWDAIEGSIAQSRVGDLVYEDLPLAVGS

Secondary structure (DSSP, 8-state):
--EEEE--SSSS-EEEEGGGSPPPGGG-SS--GGG--HHHH--TT-----EEEE--BTTB--EEES---EE-SSEEEETT--SEEE-TT---HHHHHHHHHHHHS--SS---S-EEEE-GGGTT--HHHHHHHHHHHHHHHHHHHHHHTT--TT-----PPPP----

Foldseek 3Di:
DQWDWADQVDPDTEIEGQLQADDDPVVPPDDDSVPRRNCVRDDPPDFADWDFPAPADDRHHTYIHSQDWDDDQFKIKRQQDDEEAEDPVPPDPVQRVVVNVLVVPPDVPPPHGIYMYTDPSCRVPDSVRVSVRVVVVVVVVVQLVVQVVVDDRNDDSDDDDPPPPDD